Protein AF-A0A7R9P5M0-F1 (afdb_monomer_lite)

Sequence (66 aa):
VFVPLLSNRGNHKSWPPVVAQDVQKHVHSLKSTVYQVKGQVSGHTVLPMPVGIERVHEAESMLIKR

Structure (mmCIF, N/CA/C/O backbone):
data_AF-A0A7R9P5M0-F1
#
_entry.id   AF-A0A7R9P5M0-F1
#
loop_
_atom_site.group_PDB
_atom_site.id
_atom_site.type_symbol
_atom_site.label_atom_id
_atom_site.label_alt_id
_atom_site.label_comp_id
_atom_site.label_asym_id
_atom_site.label_entity_id
_atom_site.label_seq_id
_atom_site.pdbx_PDB_ins_code
_atom_site.Cartn_x
_atom_site.Cartn_y
_atom_site.Cartn_z
_atom_site.occupancy
_atom_site.B_iso_or_equiv
_atom_site.auth_seq_id
_atom_site.auth_comp_id
_atom_site.auth_asym_id
_atom_site.auth_atom_id
_atom_site.pdbx_PDB_model_num
ATOM 1 N N . VAL A 1 1 ? 8.526 6.336 10.249 1.00 65.88 1 VAL A N 1
ATOM 2 C CA . VAL A 1 1 ? 9.535 7.297 9.735 1.00 65.88 1 VAL A CA 1
ATOM 3 C C . VAL A 1 1 ? 9.918 7.038 8.270 1.00 65.88 1 VAL A C 1
ATOM 5 O O . VAL A 1 1 ? 10.015 8.000 7.530 1.00 65.88 1 VAL A O 1
ATOM 8 N N . PHE A 1 2 ? 10.043 5.788 7.795 1.00 77.62 2 PHE A N 1
ATOM 9 C CA . PHE A 1 2 ? 10.484 5.495 6.410 1.00 77.62 2 PHE A CA 1
ATOM 10 C C . PHE A 1 2 ? 9.422 5.612 5.300 1.00 77.62 2 PHE A C 1
ATOM 12 O O . PHE A 1 2 ? 9.771 5.790 4.137 1.00 77.62 2 PHE A O 1
ATOM 19 N N . VAL A 1 3 ? 8.129 5.538 5.633 1.00 79.25 3 VAL A N 1
ATOM 20 C CA . VAL A 1 3 ? 7.036 5.541 4.639 1.00 79.25 3 VAL A CA 1
ATOM 21 C C . VAL A 1 3 ? 7.085 6.741 3.674 1.00 79.25 3 VAL A C 1
ATOM 23 O O . VAL A 1 3 ? 6.964 6.505 2.473 1.00 79.25 3 VAL A O 1
ATOM 26 N N . PRO A 1 4 ? 7.312 7.997 4.111 1.00 76.25 4 PRO A N 1
ATOM 27 C CA . PRO A 1 4 ? 7.384 9.140 3.196 1.00 76.25 4 PRO A CA 1
ATOM 28 C C . PRO A 1 4 ? 8.575 9.085 2.232 1.00 76.25 4 PRO A C 1
ATOM 30 O O . PRO A 1 4 ? 8.460 9.549 1.102 1.00 76.25 4 PRO A O 1
ATOM 33 N N . LEU A 1 5 ? 9.699 8.487 2.647 1.00 82.75 5 LEU A N 1
ATOM 34 C CA . LEU A 1 5 ? 10.885 8.339 1.798 1.00 82.75 5 LEU A CA 1
ATOM 35 C C . LEU A 1 5 ? 10.641 7.338 0.666 1.00 82.75 5 LEU A C 1
ATOM 37 O O . LEU A 1 5 ? 11.030 7.607 -0.467 1.00 82.75 5 LEU A O 1
ATOM 41 N N . LEU A 1 6 ? 9.963 6.229 0.978 1.00 82.62 6 LEU A N 1
ATOM 42 C CA . LEU A 1 6 ? 9.696 5.121 0.055 1.00 82.62 6 LEU A CA 1
ATOM 43 C C . LEU A 1 6 ? 8.382 5.265 -0.735 1.00 82.62 6 LEU A C 1
ATOM 45 O O . LEU A 1 6 ? 8.140 4.512 -1.669 1.00 82.62 6 LEU A O 1
ATOM 49 N N . SER A 1 7 ? 7.493 6.188 -0.352 1.00 78.56 7 SER A N 1
ATOM 50 C CA . SER A 1 7 ? 6.231 6.436 -1.079 1.00 78.56 7 SER A CA 1
ATOM 51 C C . SER A 1 7 ? 6.341 7.602 -2.063 1.00 78.56 7 SER A C 1
ATOM 53 O O . SER A 1 7 ? 5.499 7.742 -2.952 1.00 78.56 7 SER A O 1
ATOM 55 N N . ASN A 1 8 ? 7.342 8.472 -1.901 1.00 82.69 8 ASN A N 1
ATOM 56 C CA . ASN A 1 8 ? 7.477 9.663 -2.726 1.00 82.69 8 ASN A CA 1
ATOM 57 C C . ASN A 1 8 ? 7.979 9.290 -4.126 1.00 82.69 8 ASN A C 1
ATOM 59 O O . ASN A 1 8 ? 9.153 8.989 -4.322 1.00 82.69 8 ASN A O 1
ATOM 63 N N . ARG A 1 9 ? 7.099 9.400 -5.126 1.00 78.44 9 ARG A N 1
ATOM 64 C CA . ARG A 1 9 ? 7.429 9.137 -6.539 1.00 78.44 9 ARG A CA 1
ATOM 65 C C . ARG A 1 9 ? 8.581 10.006 -7.056 1.00 78.44 9 ARG A C 1
ATOM 67 O O . ARG A 1 9 ? 9.299 9.584 -7.956 1.00 78.44 9 ARG A O 1
ATOM 74 N N . GLY A 1 10 ? 8.793 11.187 -6.472 1.00 84.06 10 GLY A N 1
ATOM 75 C CA . GLY A 1 10 ? 9.940 12.045 -6.769 1.00 84.06 10 GLY A CA 1
ATOM 76 C C . GLY A 1 10 ? 11.285 11.400 -6.427 1.00 84.06 10 GLY A C 1
ATOM 77 O O . GLY A 1 10 ? 12.252 11.618 -7.153 1.00 84.06 10 GLY A O 1
ATOM 78 N N . ASN A 1 11 ? 11.322 10.547 -5.399 1.00 84.38 11 ASN A N 1
ATOM 79 C CA . ASN A 1 11 ? 12.518 9.807 -4.991 1.00 84.38 11 ASN A CA 1
ATOM 80 C C . ASN A 1 11 ? 12.792 8.589 -5.891 1.00 84.38 11 ASN A C 1
ATOM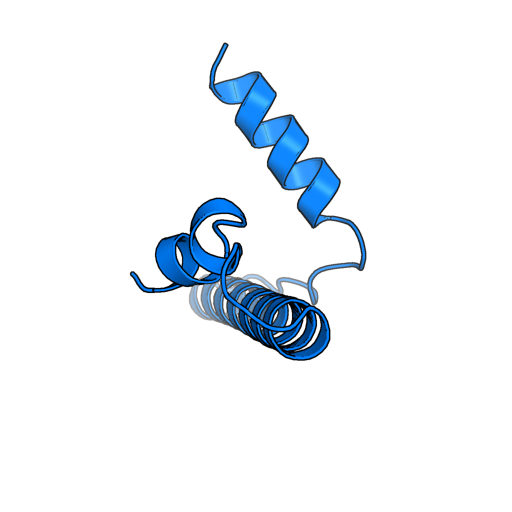 82 O O . ASN A 1 11 ? 13.888 8.043 -5.856 1.00 84.38 11 ASN A O 1
ATOM 86 N N . HIS A 1 12 ? 11.820 8.173 -6.711 1.00 85.75 12 HIS A N 1
ATOM 87 C CA . HIS A 1 12 ? 11.919 6.992 -7.578 1.00 85.75 12 HIS A CA 1
ATOM 88 C C . HIS A 1 12 ? 12.302 7.334 -9.023 1.00 85.75 12 HIS A C 1
ATOM 90 O O . HIS A 1 12 ? 12.344 6.445 -9.867 1.00 85.75 12 HIS A O 1
ATOM 96 N N . LYS A 1 13 ? 12.569 8.608 -9.345 1.00 83.38 13 LYS A N 1
ATOM 97 C CA . LYS A 1 13 ? 12.840 9.056 -10.726 1.00 83.38 13 LYS A CA 1
ATOM 98 C C . LYS A 1 13 ? 14.016 8.332 -11.391 1.00 83.38 13 LYS A C 1
ATOM 100 O O . LYS A 1 13 ? 14.014 8.181 -12.605 1.00 83.38 13 LYS A O 1
ATOM 105 N N . SER A 1 14 ? 15.007 7.905 -10.611 1.00 88.56 14 SER A N 1
ATOM 106 C CA . SER A 1 14 ? 16.182 7.164 -11.084 1.00 88.56 14 SER A CA 1
ATOM 107 C C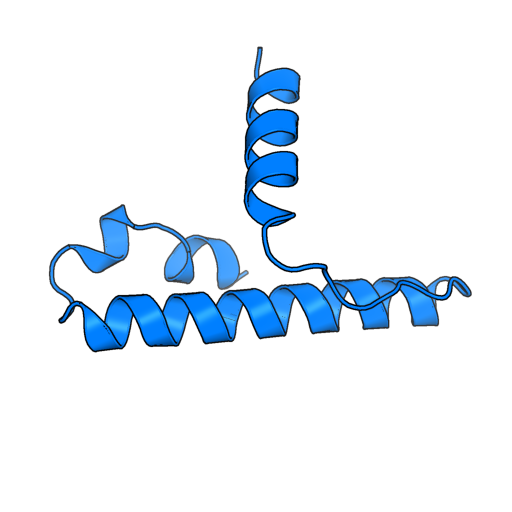 . SER A 1 14 ? 16.051 5.644 -10.935 1.00 88.56 14 SER A C 1
ATOM 109 O O . SER A 1 14 ? 17.002 4.921 -11.226 1.00 88.56 14 SER A O 1
ATOM 111 N N . TRP A 1 15 ? 14.911 5.142 -10.454 1.00 89.19 15 TRP A N 1
ATOM 112 C CA . TRP A 1 15 ? 14.714 3.715 -10.211 1.00 89.19 15 TRP A CA 1
ATOM 113 C C . TRP A 1 15 ? 14.116 3.029 -11.440 1.00 89.19 15 TRP A C 1
ATOM 115 O O . TRP A 1 15 ? 13.247 3.602 -12.104 1.00 89.19 15 TRP A O 1
ATOM 125 N N . PRO A 1 16 ? 14.502 1.772 -11.722 1.00 91.69 16 PRO A N 1
ATOM 126 C CA . PRO A 1 16 ? 13.785 0.958 -12.689 1.00 91.69 16 PRO A CA 1
ATOM 127 C C . PRO A 1 16 ? 12.296 0.845 -12.304 1.00 91.69 16 PRO A C 1
ATOM 129 O O . PRO A 1 16 ? 11.995 0.664 -11.118 1.00 91.69 16 PRO A O 1
ATOM 132 N N . PRO A 1 17 ? 11.356 0.883 -13.270 1.00 87.12 17 PRO A N 1
ATOM 133 C CA . PRO A 1 17 ? 9.919 0.860 -12.982 1.00 87.12 17 PRO A CA 1
ATOM 134 C C . PRO A 1 17 ? 9.479 -0.316 -12.104 1.00 87.12 17 PRO A C 1
ATOM 136 O O . PRO A 1 17 ? 8.646 -0.148 -11.219 1.00 87.12 17 PRO A O 1
ATOM 139 N N . VAL A 1 18 ? 10.086 -1.488 -12.306 1.00 90.56 18 VAL A N 1
ATOM 140 C CA . VAL A 1 18 ? 9.799 -2.704 -11.533 1.00 90.56 18 VAL A CA 1
ATOM 141 C C . VAL A 1 18 ? 10.174 -2.561 -10.057 1.00 90.56 18 VAL A C 1
ATOM 143 O O . VAL A 1 18 ? 9.416 -2.984 -9.194 1.00 90.56 18 VAL A O 1
ATOM 146 N N . VAL A 1 19 ? 11.291 -1.893 -9.756 1.00 88.69 19 VAL A N 1
ATOM 147 C CA . VAL A 1 19 ? 11.751 -1.660 -8.379 1.00 88.69 19 VAL A CA 1
ATOM 148 C C . VAL A 1 19 ? 10.855 -0.633 -7.696 1.00 88.69 19 VAL A C 1
ATOM 150 O O . VAL A 1 19 ? 10.449 -0.819 -6.553 1.00 88.69 19 VAL A O 1
ATOM 153 N N . ALA A 1 20 ? 10.490 0.436 -8.407 1.00 87.75 20 ALA A N 1
ATOM 154 C CA . ALA A 1 20 ? 9.576 1.445 -7.882 1.00 87.75 20 ALA A CA 1
ATOM 155 C C . ALA A 1 20 ? 8.192 0.858 -7.556 1.00 87.75 20 ALA A C 1
ATOM 157 O O . ALA A 1 20 ? 7.624 1.179 -6.512 1.00 87.75 20 ALA A O 1
ATOM 158 N N . GLN A 1 21 ? 7.662 -0.011 -8.421 1.00 86.94 21 GLN A N 1
ATOM 159 C CA . GLN A 1 21 ? 6.389 -0.700 -8.193 1.00 86.94 21 GLN A CA 1
ATOM 160 C C . GLN A 1 21 ? 6.463 -1.684 -7.022 1.00 86.94 21 GLN A C 1
ATOM 162 O O . GLN A 1 21 ? 5.558 -1.713 -6.186 1.00 86.94 21 GLN A O 1
ATOM 167 N N . ASP A 1 22 ? 7.539 -2.464 -6.940 1.00 89.81 22 ASP A N 1
ATOM 168 C CA . ASP A 1 22 ? 7.722 -3.449 -5.877 1.00 89.81 22 ASP A CA 1
ATOM 169 C C . ASP A 1 22 ? 7.834 -2.783 -4.497 1.00 89.81 22 ASP A C 1
ATOM 171 O O . ASP A 1 22 ? 7.092 -3.112 -3.568 1.00 89.81 22 ASP A O 1
ATOM 175 N N . VAL A 1 23 ? 8.657 -1.736 -4.386 1.00 89.00 23 VAL A N 1
ATOM 176 C CA . VAL A 1 23 ? 8.786 -0.958 -3.147 1.00 89.00 23 VAL A CA 1
ATOM 177 C C . VAL A 1 23 ? 7.457 -0.307 -2.758 1.00 89.00 23 VAL A C 1
ATOM 179 O O . VAL A 1 23 ? 7.082 -0.346 -1.585 1.00 89.00 23 VAL A O 1
ATOM 182 N N . GLN A 1 24 ? 6.693 0.232 -3.714 1.00 84.56 24 GLN A N 1
ATOM 183 C CA . GLN A 1 24 ? 5.356 0.770 -3.433 1.00 84.56 24 GLN A CA 1
ATOM 184 C C . GLN A 1 24 ? 4.415 -0.295 -2.856 1.00 84.56 24 GLN A C 1
ATOM 186 O O . GLN A 1 24 ? 3.730 -0.036 -1.862 1.00 84.56 24 GLN A O 1
ATOM 191 N N . LYS A 1 25 ? 4.415 -1.508 -3.418 1.00 86.06 25 LYS A N 1
ATOM 192 C CA . LYS A 1 25 ? 3.612 -2.633 -2.918 1.00 86.06 25 LYS A CA 1
ATOM 193 C C . LYS A 1 25 ? 4.026 -3.040 -1.502 1.00 86.06 25 LYS A C 1
ATOM 195 O O . LYS A 1 25 ? 3.166 -3.240 -0.642 1.00 86.06 25 LYS A O 1
ATOM 200 N N . HIS A 1 26 ? 5.326 -3.109 -1.229 1.00 87.56 26 HIS A N 1
ATOM 201 C CA . HIS A 1 26 ? 5.842 -3.424 0.103 1.00 87.56 26 HIS A CA 1
ATOM 202 C C . HIS A 1 26 ? 5.476 -2.364 1.143 1.00 87.56 26 HIS A C 1
ATOM 204 O O . HIS A 1 26 ? 5.048 -2.700 2.250 1.00 87.56 26 HIS A O 1
ATOM 210 N N . VAL A 1 27 ? 5.566 -1.083 0.786 1.00 86.81 27 VAL A N 1
ATOM 211 C CA . VAL A 1 27 ? 5.143 0.013 1.663 1.00 86.81 27 VAL A CA 1
ATOM 212 C C . VAL A 1 27 ? 3.641 -0.044 1.938 1.00 86.81 27 VAL A C 1
ATOM 214 O O . VAL A 1 27 ? 3.230 0.161 3.080 1.00 86.81 27 VAL A O 1
ATOM 217 N N . HIS A 1 28 ? 2.820 -0.356 0.933 1.00 84.12 28 HIS A N 1
ATOM 218 C CA . HIS A 1 28 ? 1.379 -0.539 1.114 1.00 84.12 28 HIS A CA 1
ATOM 219 C C . HIS A 1 28 ? 1.072 -1.674 2.102 1.00 84.12 28 HIS A C 1
ATOM 221 O O . HIS A 1 28 ? 0.301 -1.485 3.045 1.00 84.12 28 HIS A O 1
ATOM 227 N N . SER A 1 29 ? 1.738 -2.822 1.949 1.00 84.75 29 SER A N 1
ATOM 228 C CA . SER A 1 29 ? 1.606 -3.944 2.884 1.00 84.75 29 SER A CA 1
ATOM 229 C C . SER A 1 29 ? 1.985 -3.535 4.308 1.00 84.75 29 SER A C 1
ATOM 231 O O . SER A 1 29 ? 1.238 -3.816 5.243 1.00 84.75 29 SER A O 1
ATOM 233 N N . LEU A 1 30 ? 3.104 -2.821 4.476 1.00 87.75 30 LEU A N 1
ATOM 234 C CA . LEU A 1 30 ? 3.551 -2.340 5.783 1.00 87.75 30 LEU A CA 1
ATOM 235 C C . LEU A 1 30 ? 2.527 -1.393 6.422 1.00 87.75 30 LEU A C 1
ATOM 237 O O . LEU A 1 30 ? 2.215 -1.546 7.602 1.00 87.75 30 LEU A O 1
ATOM 241 N N . LYS A 1 31 ? 1.981 -0.435 5.655 1.00 83.31 31 LYS A N 1
ATOM 242 C CA . LYS A 1 31 ? 0.905 0.451 6.132 1.00 83.31 31 LYS A CA 1
ATOM 243 C C . LYS A 1 31 ? -0.271 -0.385 6.640 1.00 83.31 31 LYS A C 1
ATOM 245 O O . LYS A 1 31 ? -0.691 -0.183 7.776 1.00 83.31 31 LYS A O 1
ATOM 250 N N . SER A 1 32 ? -0.759 -1.342 5.844 1.00 84.00 32 SER A N 1
ATOM 251 C CA . SER A 1 32 ? -1.881 -2.212 6.226 1.00 84.00 32 SER A CA 1
ATOM 252 C C . SER A 1 32 ? -1.613 -2.945 7.543 1.00 84.00 32 SER A C 1
ATOM 254 O O . SER A 1 32 ? -2.446 -2.893 8.447 1.00 84.00 32 SER A O 1
ATOM 256 N N . THR A 1 33 ? -0.434 -3.553 7.700 1.00 84.75 33 THR A N 1
ATOM 257 C CA . THR A 1 33 ? -0.051 -4.233 8.947 1.00 84.75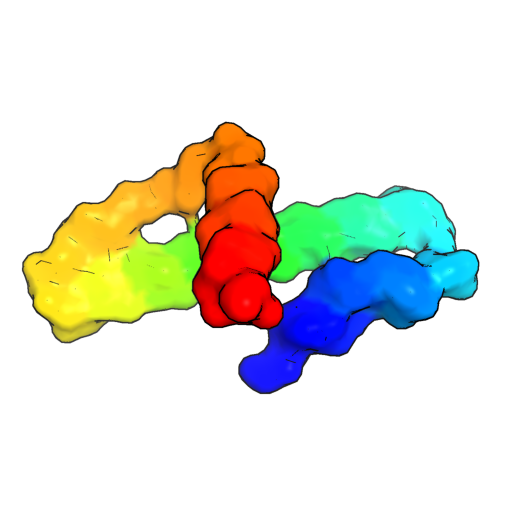 33 THR A CA 1
ATOM 258 C C . THR A 1 33 ? -0.048 -3.276 10.138 1.00 84.75 33 THR A C 1
ATOM 260 O O . THR A 1 33 ? -0.593 -3.600 11.189 1.00 84.75 33 THR A O 1
ATOM 263 N N . VAL A 1 34 ? 0.513 -2.073 9.985 1.00 85.44 34 VAL A N 1
ATOM 264 C CA . VAL A 1 34 ? 0.531 -1.067 11.059 1.00 85.44 34 VAL A CA 1
ATOM 265 C C . VAL A 1 34 ? -0.888 -0.649 11.454 1.00 85.44 34 VAL A C 1
ATOM 267 O O . VAL A 1 34 ? -1.170 -0.539 12.646 1.00 85.44 34 VAL A O 1
ATOM 270 N N . TYR A 1 35 ? -1.798 -0.454 10.494 1.00 81.69 35 TYR A N 1
ATOM 271 C CA . TYR A 1 35 ? -3.200 -0.133 10.792 1.00 81.69 35 TYR A CA 1
ATOM 272 C C . TYR A 1 35 ? -3.906 -1.262 11.543 1.00 81.69 35 TYR A C 1
ATOM 274 O O . TYR A 1 35 ? -4.618 -0.994 12.513 1.00 81.69 35 TYR A O 1
ATOM 282 N N . GLN A 1 36 ? -3.675 -2.513 11.144 1.00 83.31 36 GLN A N 1
ATOM 283 C CA . GLN A 1 36 ? -4.227 -3.679 11.832 1.00 83.31 36 GLN A CA 1
ATOM 284 C C . GLN A 1 36 ? -3.709 -3.782 13.264 1.00 83.31 36 GLN A C 1
ATOM 286 O O . GLN A 1 36 ? -4.506 -3.882 14.192 1.00 83.31 36 GLN A O 1
ATOM 291 N N . VAL A 1 37 ? -2.390 -3.687 13.458 1.00 85.69 37 VAL A N 1
ATOM 292 C CA . VAL A 1 37 ? -1.769 -3.734 14.790 1.00 85.69 37 VAL A CA 1
ATOM 293 C C . VAL A 1 37 ? -2.273 -2.587 15.664 1.00 85.69 37 VAL A C 1
ATOM 295 O O . VAL A 1 37 ? -2.653 -2.822 16.807 1.00 85.69 37 VAL A O 1
ATOM 298 N N . LYS A 1 38 ? -2.355 -1.359 15.132 1.00 83.19 38 LYS A N 1
ATOM 299 C CA . LYS A 1 38 ? -2.932 -0.215 15.855 1.00 83.19 38 LYS A CA 1
ATOM 300 C C . LYS A 1 38 ? -4.365 -0.507 16.310 1.00 83.19 38 LYS A C 1
ATOM 302 O O . LYS A 1 38 ? -4.704 -0.219 17.457 1.00 83.19 38 LYS A O 1
ATOM 307 N N . GLY A 1 39 ? -5.188 -1.065 15.422 1.00 84.69 39 GLY A N 1
ATOM 308 C CA . GLY A 1 39 ? -6.546 -1.499 15.740 1.00 84.69 39 GLY A CA 1
ATOM 309 C C . GLY A 1 39 ? -6.569 -2.494 16.891 1.00 84.69 39 GLY A C 1
ATOM 310 O O . GLY A 1 39 ? -7.200 -2.226 17.911 1.00 84.69 39 GLY A O 1
ATOM 311 N N . GLN A 1 40 ? -5.820 -3.589 16.749 1.00 83.25 40 GLN A N 1
ATOM 312 C CA . GLN A 1 40 ? -5.760 -4.679 17.725 1.00 83.25 40 GLN A CA 1
ATOM 313 C C . GLN A 1 40 ? -5.323 -4.186 19.109 1.00 83.25 40 GLN A C 1
ATOM 315 O O . GLN A 1 40 ? -5.987 -4.475 20.099 1.00 83.25 40 GLN A O 1
ATOM 320 N N . VAL A 1 41 ? -4.269 -3.365 19.180 1.00 85.81 41 VAL A N 1
ATOM 321 C CA . VAL A 1 41 ? -3.803 -2.762 20.444 1.00 85.81 41 VAL A CA 1
ATOM 322 C C . VAL A 1 41 ? -4.859 -1.836 21.057 1.00 85.81 41 VAL A C 1
ATOM 324 O O . VAL A 1 41 ? -4.967 -1.746 22.274 1.00 85.81 41 VAL A O 1
ATOM 327 N N . SER A 1 42 ? -5.670 -1.177 20.228 1.00 84.06 42 SER A N 1
ATOM 328 C CA . SER A 1 42 ? -6.764 -0.312 20.680 1.00 84.06 42 SER A CA 1
ATOM 329 C C . SER A 1 42 ? -8.066 -1.081 20.961 1.00 84.06 42 SER A C 1
ATOM 331 O O . SER A 1 42 ? -9.097 -0.445 21.164 1.00 84.06 42 SER A O 1
ATOM 333 N N . GLY A 1 43 ? -8.070 -2.419 20.910 1.00 84.94 43 GLY A N 1
ATOM 334 C CA . GLY A 1 43 ? -9.265 -3.254 21.098 1.00 84.94 43 GLY A CA 1
ATOM 335 C C . GLY A 1 43 ? -10.255 -3.249 19.924 1.00 84.94 43 GLY A C 1
ATOM 336 O O . GLY A 1 43 ? -11.376 -3.727 20.064 1.00 84.94 43 GLY A O 1
ATOM 337 N N . HIS A 1 44 ? -9.864 -2.713 18.765 1.00 80.75 44 HIS A N 1
ATOM 338 C CA . HIS A 1 44 ? -10.698 -2.624 17.565 1.00 80.75 44 HIS A CA 1
ATOM 339 C C . HIS A 1 44 ? -10.229 -3.614 16.491 1.00 80.75 44 HIS A C 1
ATOM 341 O O . HIS A 1 44 ? -9.049 -3.673 16.143 1.00 80.75 44 HIS A O 1
ATOM 347 N N . THR A 1 45 ? -11.155 -4.346 15.870 1.00 79.31 45 THR A N 1
ATOM 348 C CA . THR A 1 45 ? -10.813 -5.167 14.698 1.00 79.31 45 THR A CA 1
ATOM 349 C C . THR A 1 45 ? -10.748 -4.283 13.455 1.00 79.31 45 THR A C 1
ATOM 351 O O . THR A 1 45 ? -11.768 -3.971 12.847 1.00 79.31 45 THR A O 1
ATOM 354 N N . VAL A 1 46 ? -9.540 -3.861 13.077 1.00 73.75 46 VAL A N 1
ATOM 355 C CA . VAL A 1 46 ? -9.304 -3.150 11.812 1.00 73.75 46 VAL A CA 1
ATOM 356 C C . VAL A 1 46 ? -9.115 -4.177 10.700 1.00 73.75 46 VAL A C 1
ATOM 358 O O . VAL A 1 46 ? -8.212 -5.013 10.755 1.00 73.75 46 VAL A O 1
ATOM 361 N N . LEU A 1 47 ? -9.988 -4.126 9.695 1.00 77.69 47 LEU A N 1
ATOM 362 C CA . LEU A 1 47 ? -9.924 -5.008 8.533 1.00 77.69 47 LEU A CA 1
ATOM 363 C C . LEU A 1 47 ? -8.682 -4.705 7.671 1.00 77.69 47 LEU A C 1
ATOM 365 O O . LEU A 1 47 ? -8.187 -3.574 7.690 1.00 77.69 47 LEU A O 1
ATOM 369 N N . PRO A 1 48 ? -8.167 -5.691 6.907 1.00 70.19 48 PRO A N 1
ATOM 370 C CA . PRO A 1 48 ? -7.118 -5.446 5.924 1.00 70.19 48 PRO A CA 1
ATOM 371 C C . PRO A 1 48 ? -7.496 -4.307 4.975 1.00 70.19 48 PRO A C 1
ATOM 373 O O . PRO A 1 48 ? -8.651 -4.185 4.565 1.00 70.19 48 PRO A O 1
ATOM 376 N N . MET A 1 49 ? -6.510 -3.488 4.618 1.00 75.19 49 MET A N 1
ATOM 377 C CA . MET A 1 49 ? -6.702 -2.321 3.767 1.00 75.19 49 MET A CA 1
ATOM 378 C C . MET A 1 49 ? -7.225 -2.745 2.373 1.00 75.19 49 MET A C 1
ATOM 380 O O . MET A 1 49 ? -6.527 -3.486 1.678 1.00 75.19 49 MET A O 1
ATOM 384 N N . PRO A 1 50 ? -8.427 -2.308 1.936 1.00 75.88 50 PRO A N 1
ATOM 385 C CA . PRO A 1 50 ? -8.959 -2.691 0.631 1.00 75.88 50 PRO A CA 1
ATOM 386 C C . PRO A 1 50 ? -8.120 -2.134 -0.519 1.00 75.88 50 PRO A C 1
ATOM 388 O O . PRO A 1 50 ? -7.576 -1.030 -0.444 1.00 75.88 50 PRO A O 1
ATOM 391 N N . VAL A 1 51 ? -8.070 -2.861 -1.635 1.00 72.06 51 VAL A N 1
ATOM 392 C CA . VAL A 1 51 ? -7.384 -2.390 -2.843 1.00 72.06 51 VAL A CA 1
ATOM 393 C C . VAL A 1 51 ? -7.998 -1.064 -3.302 1.00 72.06 51 VAL A C 1
ATOM 395 O O . VAL A 1 51 ? -9.205 -0.952 -3.492 1.00 72.06 51 VAL A O 1
ATOM 398 N N . GLY A 1 52 ? -7.159 -0.045 -3.502 1.00 70.38 52 GLY A N 1
ATOM 399 C CA . GLY A 1 52 ? -7.586 1.258 -4.019 1.00 70.38 52 GLY A CA 1
ATOM 400 C C . GLY A 1 52 ? -8.032 2.282 -2.971 1.00 70.38 52 GLY A C 1
ATOM 401 O O . GLY A 1 52 ? -8.234 3.435 -3.346 1.00 70.38 52 GLY A O 1
ATOM 402 N N . ILE A 1 53 ? -8.093 1.926 -1.684 1.00 76.06 53 ILE A N 1
ATOM 403 C CA . ILE A 1 53 ? -8.378 2.876 -0.589 1.00 76.06 53 ILE A CA 1
ATOM 404 C C . ILE A 1 53 ? -7.311 3.974 -0.454 1.00 76.06 53 ILE A C 1
ATOM 406 O O . ILE A 1 53 ? -7.590 5.044 0.073 1.00 76.06 53 ILE A O 1
ATOM 410 N N . GLU A 1 54 ? -6.108 3.766 -1.000 1.00 69.50 54 GLU A N 1
ATOM 411 C CA . GLU A 1 54 ? -5.069 4.801 -1.064 1.00 69.50 54 GLU A CA 1
ATOM 412 C C . GLU A 1 54 ? -5.545 6.040 -1.837 1.00 69.50 54 GLU A C 1
ATOM 414 O O . GLU A 1 54 ? -5.255 7.152 -1.418 1.00 69.50 54 GLU A O 1
ATOM 419 N N . ARG A 1 55 ? -6.382 5.873 -2.873 1.00 75.50 55 ARG A N 1
ATOM 420 C CA . ARG A 1 55 ? -6.983 7.002 -3.606 1.00 75.50 55 ARG A CA 1
ATOM 421 C C . ARG A 1 55 ? -7.965 7.797 -2.749 1.00 75.50 55 ARG A C 1
ATOM 423 O O . ARG A 1 55 ? -8.026 9.016 -2.861 1.00 75.50 55 ARG A O 1
ATOM 430 N N . VAL A 1 56 ? -8.718 7.105 -1.893 1.00 79.69 56 VAL A N 1
ATOM 431 C CA . VAL A 1 56 ? -9.639 7.742 -0.943 1.00 79.69 56 VAL A CA 1
ATOM 432 C 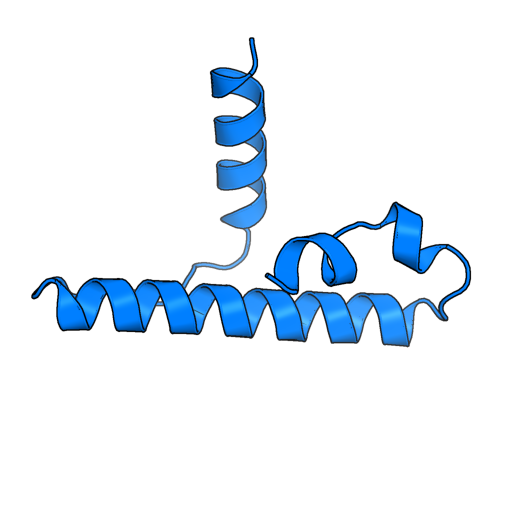C . VAL A 1 56 ? -8.836 8.502 0.106 1.00 79.69 56 VAL A C 1
ATOM 434 O O . VAL A 1 56 ? -9.103 9.673 0.333 1.00 79.69 56 VAL A O 1
ATOM 437 N N . HIS A 1 57 ? -7.788 7.889 0.660 1.00 73.06 57 HIS A N 1
ATOM 438 C CA . HIS A 1 57 ? -6.915 8.541 1.634 1.00 73.06 57 HIS A CA 1
ATOM 439 C C . HIS A 1 57 ? -6.163 9.754 1.056 1.00 73.06 57 HIS A C 1
ATOM 441 O O . HIS A 1 57 ? -5.998 10.774 1.729 1.00 73.06 57 HIS A O 1
ATOM 447 N N . GLU A 1 58 ? -5.712 9.669 -0.197 1.00 75.75 58 GLU A N 1
ATOM 448 C CA . GLU A 1 58 ? -5.119 10.795 -0.922 1.00 75.75 58 GLU A CA 1
ATOM 449 C C . GLU A 1 58 ? -6.139 11.925 -1.109 1.00 75.75 58 GLU A C 1
ATOM 451 O O . GLU A 1 58 ? -5.817 13.080 -0.831 1.00 75.75 58 GLU A O 1
ATOM 456 N N . ALA A 1 59 ? -7.371 11.603 -1.516 1.00 81.88 59 ALA A N 1
ATOM 457 C CA . ALA A 1 59 ? -8.445 12.582 -1.663 1.00 81.88 59 ALA A CA 1
ATOM 458 C C . ALA A 1 59 ? -8.815 13.241 -0.322 1.00 81.88 59 ALA A C 1
ATOM 460 O O . ALA A 1 59 ? -8.879 14.466 -0.246 1.00 81.88 59 ALA A O 1
ATOM 461 N N . GLU A 1 60 ? -8.974 12.461 0.750 1.00 81.06 60 GLU A N 1
ATOM 462 C CA . GLU A 1 60 ? -9.178 12.967 2.116 1.00 81.06 60 GLU A CA 1
ATOM 463 C C . GLU A 1 60 ? -8.047 13.911 2.537 1.00 81.06 60 GLU A C 1
ATOM 465 O O . GLU A 1 60 ? -8.292 15.013 3.026 1.00 81.06 60 GLU A O 1
ATOM 470 N N . SER A 1 61 ? -6.795 13.519 2.289 1.00 78.94 61 SER A N 1
ATOM 471 C CA . SER A 1 61 ? -5.624 14.337 2.615 1.00 78.94 61 SER A CA 1
ATOM 472 C C . SER A 1 61 ? -5.572 15.645 1.821 1.00 78.94 61 SER A C 1
ATOM 474 O O . SER A 1 61 ? -5.047 16.636 2.325 1.00 78.94 61 SER A O 1
ATOM 476 N N . MET A 1 62 ? -6.084 15.667 0.587 1.00 81.12 62 MET A N 1
ATOM 477 C CA . MET A 1 62 ? -6.207 16.890 -0.214 1.00 81.12 62 MET A C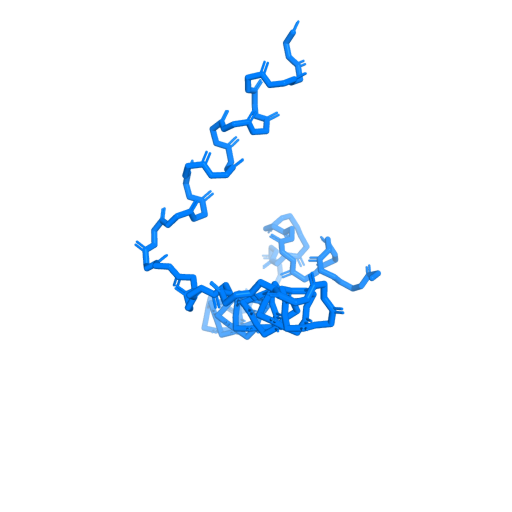A 1
ATOM 478 C C . MET A 1 62 ? -7.337 17.794 0.289 1.00 81.12 62 MET A C 1
ATOM 480 O O . MET A 1 62 ? -7.166 19.010 0.295 1.00 81.12 62 MET A O 1
ATOM 484 N N . LEU A 1 63 ? -8.453 17.221 0.751 1.00 83.44 63 LEU A N 1
ATOM 485 C CA . LEU A 1 63 ? -9.571 17.975 1.329 1.00 83.44 63 LEU A CA 1
ATOM 486 C C . LEU A 1 63 ? -9.196 18.638 2.660 1.00 83.44 63 LEU A C 1
ATOM 488 O O . LEU A 1 63 ? -9.562 19.783 2.883 1.00 83.44 63 LEU A O 1
ATOM 492 N N . ILE A 1 64 ? -8.435 17.950 3.515 1.00 77.00 64 ILE A N 1
ATOM 493 C CA . ILE A 1 64 ? -7.986 18.473 4.820 1.00 77.00 64 ILE A CA 1
ATOM 494 C C . ILE A 1 64 ? -6.928 19.583 4.668 1.00 77.00 64 ILE A C 1
ATOM 496 O O . ILE A 1 64 ? -6.746 20.395 5.570 1.00 77.00 64 ILE A O 1
ATOM 500 N N . LYS A 1 65 ? -6.203 19.621 3.543 1.00 67.56 65 LYS A N 1
ATOM 501 C CA . LYS A 1 65 ? -5.152 20.618 3.268 1.00 67.56 65 LYS A CA 1
ATOM 502 C C . LYS A 1 65 ? -5.659 21.907 2.600 1.00 67.56 65 LYS A C 1
ATOM 504 O O . LYS A 1 65 ? -4.826 22.750 2.267 1.00 67.56 65 LYS A O 1
ATOM 509 N N . ARG A 1 66 ? -6.966 22.044 2.371 1.00 53.28 66 ARG A N 1
ATOM 510 C CA . ARG A 1 66 ? -7.605 23.237 1.797 1.00 53.28 66 ARG A CA 1
ATOM 511 C C . ARG A 1 66 ? -8.250 24.075 2.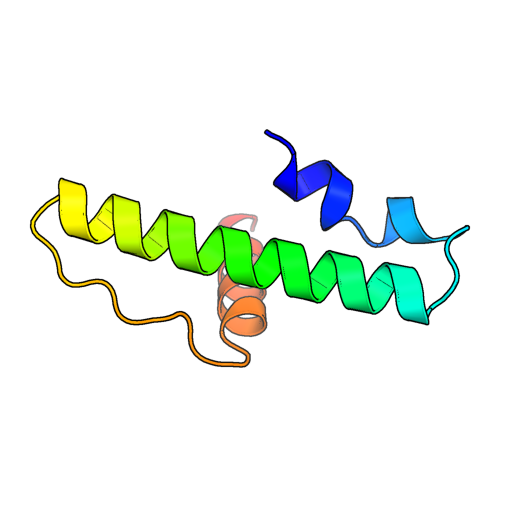894 1.00 53.28 66 ARG A C 1
ATOM 513 O O . ARG A 1 66 ? -8.177 25.313 2.762 1.00 53.28 66 ARG A O 1
#

Radius of gyration: 13.77 Å; chains: 1; bounding box: 27×29×34 Å

pLDDT: mean 81.15, std 6.75, range [53.28, 91.69]

Organism: Timema californicum (NCBI:txid61474)

Secondary structure (DSSP, 8-state):
--HHHHH-GGGGTTS-HHHHHHHHHHHHHHHHHHHHHHHHHTT--PPPPPTTHHHHHHHHHHHHT-

Foldseek 3Di:
DCLCCLCDVVNCPVPDPVVNVVSNVVSLVVVQVVQCVVQVVVVHRDDGDDPPCVVVVVVVVVVVVD